Protein AF-A0A958QWP5-F1 (afdb_monomer_lite)

Foldseek 3Di:
DDQKDWAPDWDPDVVLLCVLQVVQLQKDKFAQPQWWAAPPRDIDGARTWMDTPPPPPRGFGIKGFHFAAPPDWDQDPNDTDDRHRITIIITGCVRPVVCVRCDPSSVSSSLSSVVSVVVVVLVVVQWDWDWDQDPVRRIDIDTDHVPPPPPPPDDDDDDDDDD

Radius of gyration: 22.27 Å; chains: 1; bounding box: 82×37×44 Å

Secondary structure (DSSP, 8-state):
---EEEEEEEE--HHHHHHHHHTSTTEEEEET--EEEEGGGEEEE-SEEEEETTS-TTSS--EEEEEP-TT-EEEETTEEEE-TT-EEEEEETT-HHHHHHH-GGGHHHHHHHHHHHHHHHHHHTTEEEEEEE-TTS-EEEEEEETT----------------

Sequence (163 aa):
MSHLSTETVFIEDLDALAKAVGENPLLEWRPNQRKFRWFAGKTNDCEGAICLRGVGENLDYEIGVVRHGKGATANINGKMVDISGKCQLQWDSYGRALRDAVGGDLSQLTQRYSYHALYNVARKQGYTVKESLNDKGEVQLAFAKAGAVAGGRSSSAWSGTSW

pLDDT: mean 82.48, std 15.89, range [36.47, 96.12]

Structure (mmCIF, N/CA/C/O backbone):
data_AF-A0A958QWP5-F1
#
_entry.id   AF-A0A958QWP5-F1
#
loop_
_atom_site.group_PDB
_atom_site.id
_atom_site.type_symbol
_atom_site.label_atom_id
_atom_site.label_alt_id
_atom_site.label_comp_id
_atom_site.label_asym_id
_atom_site.label_entity_id
_atom_site.label_seq_id
_atom_site.pdbx_PDB_ins_code
_atom_site.Cartn_x
_atom_site.Cartn_y
_atom_site.Cartn_z
_atom_site.occupancy
_atom_site.B_iso_or_equiv
_atom_site.auth_seq_id
_atom_site.auth_comp_id
_atom_site.auth_asym_id
_atom_site.auth_atom_id
_atom_site.pdbx_PDB_model_num
ATOM 1 N N . MET A 1 1 ? 11.140 15.865 -16.033 1.00 46.22 1 MET A N 1
ATOM 2 C CA . MET A 1 1 ? 9.989 15.805 -15.109 1.00 46.22 1 MET A CA 1
ATOM 3 C C . MET A 1 1 ? 10.005 14.435 -14.452 1.00 46.22 1 MET A C 1
ATOM 5 O O . MET A 1 1 ? 10.245 13.463 -15.154 1.00 46.22 1 MET A O 1
ATOM 9 N N . SER A 1 2 ? 9.888 14.361 -13.124 1.00 54.12 2 SER A N 1
ATOM 10 C CA . SER A 1 2 ? 9.732 13.075 -12.431 1.00 54.12 2 SER A CA 1
ATOM 11 C C . SER A 1 2 ? 8.286 12.614 -12.615 1.00 54.12 2 SER A C 1
ATOM 13 O O . SER A 1 2 ? 7.381 13.407 -12.376 1.00 54.12 2 SER A O 1
ATOM 15 N N . HIS A 1 3 ? 8.078 11.381 -13.073 1.00 72.19 3 HIS A N 1
ATOM 16 C CA . HIS A 1 3 ? 6.750 10.774 -13.251 1.00 72.19 3 HIS A CA 1
ATOM 17 C C . HIS A 1 3 ? 6.309 9.951 -12.033 1.00 72.19 3 HIS A C 1
ATOM 19 O O . HIS A 1 3 ? 5.215 9.388 -12.004 1.00 72.19 3 HIS A O 1
ATOM 25 N N . LEU A 1 4 ? 7.160 9.924 -11.005 1.00 85.06 4 LEU A N 1
ATOM 26 C CA . LEU A 1 4 ? 6.898 9.231 -9.762 1.00 85.06 4 LEU A CA 1
ATOM 27 C C . LEU A 1 4 ? 5.844 9.997 -8.957 1.00 85.06 4 LEU A C 1
ATOM 29 O O . LEU A 1 4 ? 6.091 11.101 -8.469 1.00 85.06 4 LEU A O 1
ATOM 33 N N . SER A 1 5 ? 4.670 9.393 -8.844 1.00 84.12 5 SER A N 1
ATOM 34 C CA . SER A 1 5 ? 3.527 9.890 -8.089 1.00 84.12 5 SER A CA 1
ATOM 35 C C . SER A 1 5 ? 3.562 9.315 -6.677 1.00 84.12 5 SER A C 1
ATOM 37 O O . SER A 1 5 ? 3.920 8.154 -6.478 1.00 84.12 5 SER A O 1
ATOM 39 N N . THR A 1 6 ? 3.208 10.136 -5.690 1.00 84.56 6 THR A N 1
ATOM 40 C CA . THR A 1 6 ? 3.094 9.717 -4.287 1.00 84.56 6 THR A CA 1
ATOM 41 C C . THR A 1 6 ? 1.644 9.828 -3.860 1.00 84.56 6 THR A C 1
ATOM 43 O O . THR A 1 6 ? 1.021 10.867 -4.067 1.00 84.56 6 THR A O 1
ATOM 46 N N . GLU A 1 7 ? 1.122 8.763 -3.268 1.00 82.62 7 GLU A N 1
ATOM 47 C CA . GLU A 1 7 ? -0.248 8.730 -2.778 1.00 82.62 7 GLU A CA 1
ATOM 48 C C . GLU A 1 7 ? -0.377 9.471 -1.444 1.00 82.62 7 GLU A C 1
ATOM 50 O O . GLU A 1 7 ? 0.513 9.411 -0.592 1.00 82.62 7 GLU A O 1
ATOM 55 N N . THR A 1 8 ? -1.499 10.164 -1.238 1.00 81.50 8 THR A N 1
ATOM 56 C CA . THR A 1 8 ? -1.699 10.958 -0.012 1.00 81.50 8 THR A CA 1
ATOM 57 C C . THR A 1 8 ? -2.040 10.064 1.185 1.00 81.50 8 THR A C 1
ATOM 59 O O . THR A 1 8 ? -1.773 10.425 2.332 1.00 81.50 8 THR A O 1
ATOM 62 N N . VAL A 1 9 ? -2.586 8.872 0.931 1.00 84.88 9 VAL A N 1
ATOM 63 C CA . VAL A 1 9 ? -2.908 7.881 1.963 1.00 84.88 9 VAL A CA 1
ATOM 64 C C . VAL A 1 9 ? -1.629 7.300 2.576 1.00 84.88 9 VAL A C 1
ATOM 66 O O . VAL A 1 9 ? -0.781 6.740 1.880 1.00 84.88 9 VAL A O 1
ATOM 69 N N . PHE A 1 10 ? -1.507 7.395 3.902 1.00 91.06 10 PHE A N 1
ATOM 70 C CA . PHE A 1 10 ? -0.429 6.743 4.646 1.00 91.06 10 PHE A CA 1
ATOM 71 C C . PHE A 1 10 ? -0.771 5.287 4.936 1.00 91.06 10 PHE A C 1
ATOM 73 O O . PHE A 1 10 ? -1.871 4.973 5.387 1.00 91.06 10 PHE A O 1
ATOM 80 N N . ILE A 1 11 ? 0.209 4.415 4.731 1.00 92.25 11 ILE A N 1
ATOM 81 C CA . ILE A 1 11 ? 0.127 2.998 5.058 1.00 92.25 11 ILE A CA 1
ATOM 82 C C . ILE A 1 11 ? 0.727 2.788 6.450 1.00 92.25 11 ILE A C 1
ATOM 84 O O . ILE A 1 11 ? 1.944 2.823 6.631 1.00 92.25 11 ILE A O 1
ATOM 88 N N . GLU A 1 12 ? -0.132 2.574 7.441 1.00 91.00 12 GLU A N 1
ATOM 89 C CA . GLU A 1 12 ? 0.270 2.313 8.834 1.00 91.00 12 GLU A CA 1
ATOM 90 C C . GLU A 1 12 ? 0.108 0.832 9.234 1.00 91.00 12 GLU A C 1
ATOM 92 O O . GLU A 1 12 ? 0.700 0.384 10.212 1.00 91.00 12 GLU A O 1
ATOM 97 N N . ASP A 1 13 ? -0.648 0.055 8.451 1.00 92.56 13 ASP A N 1
ATOM 98 C CA . ASP A 1 13 ? -0.951 -1.362 8.695 1.00 92.56 13 ASP A CA 1
ATOM 99 C C . ASP A 1 13 ? -0.578 -2.187 7.451 1.00 92.56 13 ASP A C 1
ATOM 101 O O . ASP A 1 13 ? -1.311 -2.221 6.461 1.00 92.56 13 ASP A O 1
ATOM 105 N N . LEU A 1 14 ? 0.595 -2.827 7.477 1.00 92.88 14 LEU A N 1
ATOM 106 C CA . LEU A 1 14 ? 1.074 -3.632 6.347 1.00 92.88 14 LEU A CA 1
ATOM 107 C C . LEU A 1 14 ? 0.266 -4.923 6.158 1.00 92.88 14 LEU A C 1
ATOM 109 O O . LEU A 1 14 ? 0.188 -5.418 5.035 1.00 92.88 14 LEU A O 1
ATOM 113 N N . ASP A 1 15 ? -0.378 -5.440 7.207 1.00 93.69 15 ASP A N 1
ATOM 114 C CA . ASP A 1 15 ? -1.230 -6.627 7.101 1.00 93.69 15 ASP A CA 1
ATOM 115 C C . ASP A 1 15 ? -2.531 -6.284 6.369 1.00 93.69 15 ASP A C 1
ATOM 117 O O . ASP A 1 15 ? -3.001 -7.047 5.524 1.00 93.69 15 ASP A O 1
ATOM 121 N N . ALA A 1 16 ? -3.103 -5.109 6.651 1.00 94.62 16 ALA A N 1
ATOM 122 C CA . ALA A 1 16 ? -4.238 -4.581 5.899 1.00 94.62 16 ALA A CA 1
ATOM 123 C C . ALA A 1 16 ? -3.881 -4.348 4.423 1.00 94.62 16 ALA A C 1
ATOM 125 O O . ALA A 1 16 ? -4.681 -4.673 3.545 1.00 94.62 16 ALA A O 1
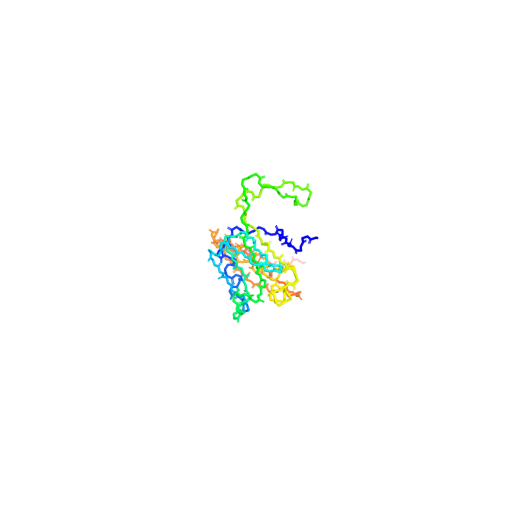ATOM 126 N N . LEU A 1 17 ? -2.674 -3.842 4.140 1.00 95.00 17 LEU A N 1
ATOM 127 C CA . LEU A 1 17 ? -2.192 -3.694 2.766 1.00 95.00 17 LEU A CA 1
ATOM 128 C C . LEU A 1 17 ? -2.054 -5.056 2.074 1.00 95.00 17 LEU A C 1
ATOM 130 O O . LEU A 1 17 ? -2.547 -5.224 0.963 1.00 95.00 17 LEU A O 1
ATOM 134 N N . ALA A 1 18 ? -1.442 -6.040 2.735 1.00 95.50 18 ALA A N 1
ATOM 135 C CA . ALA A 1 18 ? -1.277 -7.384 2.188 1.00 95.50 18 ALA A CA 1
ATOM 136 C C . ALA A 1 18 ? -2.629 -8.038 1.850 1.00 95.50 18 ALA A C 1
ATOM 138 O O . ALA A 1 18 ? -2.761 -8.657 0.794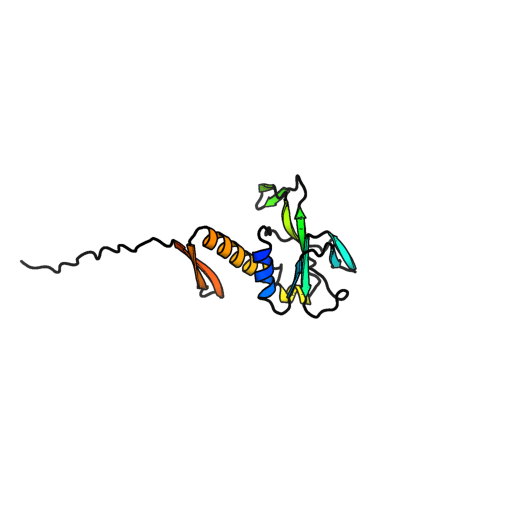 1.00 95.50 18 ALA A O 1
ATOM 139 N N . LYS A 1 19 ? -3.650 -7.856 2.701 1.00 95.44 19 LYS A N 1
ATOM 140 C CA . LYS A 1 19 ? -5.023 -8.311 2.423 1.00 95.44 19 LYS A CA 1
ATOM 141 C C . LYS A 1 19 ? -5.630 -7.604 1.214 1.00 95.44 19 LYS A C 1
ATOM 143 O O . LYS A 1 19 ? -6.142 -8.279 0.330 1.00 95.44 19 LYS A O 1
ATOM 148 N N . ALA A 1 20 ? -5.527 -6.276 1.149 1.00 95.00 20 ALA A N 1
ATOM 149 C CA . ALA A 1 20 ? -6.047 -5.493 0.028 1.00 95.00 20 ALA A CA 1
ATOM 150 C C . ALA A 1 20 ? -5.409 -5.900 -1.311 1.00 95.00 20 ALA A C 1
ATOM 152 O O . ALA A 1 20 ? -6.102 -6.031 -2.314 1.00 95.00 20 ALA A O 1
ATOM 153 N N . VAL A 1 21 ? -4.098 -6.156 -1.317 1.00 95.44 21 VAL A N 1
ATOM 154 C CA . VAL A 1 21 ? -3.384 -6.672 -2.493 1.00 95.44 21 VAL A CA 1
ATOM 155 C C . VAL A 1 21 ? -3.846 -8.090 -2.840 1.00 95.44 21 VAL A C 1
ATOM 157 O O . VAL A 1 21 ? -4.070 -8.386 -4.009 1.00 95.44 21 VAL A O 1
ATOM 160 N N . GLY A 1 22 ? -4.022 -8.956 -1.839 1.00 94.50 22 GLY A N 1
ATOM 161 C CA . GLY A 1 22 ? -4.440 -10.348 -2.025 1.00 94.50 22 GLY A CA 1
ATOM 162 C C . GLY A 1 22 ? -5.858 -10.532 -2.578 1.00 94.50 22 GLY A C 1
ATOM 163 O O . GLY A 1 22 ? -6.145 -11.582 -3.147 1.00 94.50 22 GLY A O 1
ATOM 164 N N . GLU A 1 23 ? -6.730 -9.530 -2.453 1.00 93.31 23 GLU A N 1
ATOM 165 C CA . GLU A 1 23 ? -8.065 -9.535 -3.070 1.00 93.31 23 GLU A CA 1
ATOM 166 C C . GLU A 1 23 ? -8.024 -9.342 -4.589 1.00 93.31 23 GLU A C 1
ATOM 168 O O . GLU A 1 23 ? -8.976 -9.711 -5.280 1.00 93.31 23 GLU A O 1
ATOM 173 N N . ASN A 1 24 ? -6.931 -8.791 -5.124 1.00 91.31 24 ASN A N 1
ATOM 174 C CA . ASN A 1 24 ? -6.749 -8.643 -6.556 1.00 91.31 24 ASN A CA 1
ATOM 175 C C . ASN A 1 24 ? -5.860 -9.776 -7.103 1.00 91.31 24 ASN A C 1
ATOM 177 O O . ASN A 1 24 ? -4.661 -9.810 -6.813 1.00 91.31 24 ASN A O 1
ATOM 181 N N . PRO A 1 25 ? -6.390 -10.682 -7.946 1.00 91.19 25 PRO A N 1
ATOM 182 C CA . PRO A 1 25 ? -5.620 -11.811 -8.468 1.00 91.19 25 PRO A CA 1
ATOM 183 C C . PRO A 1 25 ? -4.452 -11.387 -9.371 1.00 91.19 25 PRO A C 1
ATOM 185 O O . PRO A 1 25 ? -3.508 -12.159 -9.545 1.00 91.19 25 PRO A O 1
ATOM 188 N N . LEU A 1 26 ? -4.495 -10.173 -9.930 1.00 91.75 26 LEU A N 1
ATOM 189 C CA . LEU A 1 26 ? -3.434 -9.621 -10.770 1.00 91.75 26 LEU A CA 1
ATOM 190 C C . LEU A 1 26 ? -2.278 -9.048 -9.959 1.00 91.75 26 LEU A C 1
ATOM 192 O O . LEU A 1 26 ? -1.229 -8.788 -10.535 1.00 91.75 26 LEU A O 1
ATOM 196 N N . LEU A 1 27 ? -2.446 -8.834 -8.654 1.00 93.81 27 LEU A N 1
ATOM 197 C CA . LEU A 1 27 ? -1.417 -8.231 -7.822 1.00 93.81 27 LEU A CA 1
ATOM 198 C C . LEU A 1 27 ? -0.692 -9.275 -6.969 1.00 93.81 27 LEU A C 1
ATOM 200 O O . LEU A 1 27 ? -1.199 -10.348 -6.610 1.00 93.81 27 LEU A O 1
ATOM 204 N N . GLU A 1 28 ? 0.540 -8.931 -6.636 1.00 94.62 28 GLU A N 1
ATOM 205 C CA . GLU A 1 28 ? 1.401 -9.688 -5.750 1.00 94.62 28 GLU A CA 1
ATOM 206 C C . GLU A 1 28 ? 2.071 -8.725 -4.767 1.00 94.62 28 GLU A C 1
ATOM 208 O O . GLU A 1 28 ? 2.689 -7.731 -5.159 1.00 94.62 28 GLU A O 1
ATOM 213 N N . TRP A 1 29 ? 1.928 -9.028 -3.476 1.00 95.69 29 TRP A N 1
ATOM 214 C CA . TRP A 1 29 ? 2.628 -8.330 -2.408 1.00 95.69 29 TRP A CA 1
ATOM 215 C C . TRP A 1 29 ? 3.976 -9.002 -2.161 1.00 95.69 29 TRP A C 1
ATOM 217 O O . TRP A 1 29 ? 4.024 -10.187 -1.831 1.00 95.69 29 TRP A O 1
ATOM 227 N N . ARG A 1 30 ? 5.062 -8.234 -2.280 1.00 94.81 30 ARG A N 1
ATOM 228 C CA . ARG A 1 30 ? 6.434 -8.678 -2.021 1.00 94.81 30 ARG A CA 1
ATOM 229 C C . ARG A 1 30 ? 6.969 -7.981 -0.771 1.00 94.81 30 ARG A C 1
ATOM 231 O O . ARG A 1 30 ? 7.589 -6.914 -0.871 1.00 94.81 30 ARG A O 1
ATOM 238 N N . PRO A 1 31 ? 6.717 -8.545 0.426 1.00 94.19 31 PRO A N 1
ATOM 239 C CA . PRO A 1 31 ? 7.258 -7.983 1.653 1.00 94.19 31 PRO A CA 1
ATOM 240 C C . PRO A 1 31 ? 8.786 -8.081 1.640 1.00 94.19 31 PRO A C 1
ATOM 242 O O . PRO A 1 31 ? 9.352 -9.038 1.114 1.00 94.19 31 PRO A O 1
ATOM 245 N N . ASN A 1 32 ? 9.461 -7.115 2.266 1.00 92.19 32 ASN A N 1
ATOM 246 C CA . ASN A 1 32 ? 10.923 -7.058 2.396 1.00 92.19 32 ASN A CA 1
ATOM 247 C C . ASN A 1 32 ? 11.700 -6.825 1.090 1.00 92.19 32 ASN A C 1
ATOM 249 O O . ASN A 1 32 ? 12.934 -6.841 1.106 1.00 92.19 32 ASN A O 1
ATOM 253 N N . GLN A 1 33 ? 11.021 -6.567 -0.030 1.00 94.19 33 GLN A N 1
ATOM 254 C CA . GLN A 1 33 ? 11.682 -6.064 -1.226 1.00 94.19 33 GLN A CA 1
ATOM 255 C C . GLN A 1 33 ? 12.234 -4.662 -0.935 1.00 94.19 33 GLN A C 1
ATOM 257 O O . GLN A 1 33 ? 11.487 -3.743 -0.612 1.00 94.19 33 GLN A O 1
ATOM 262 N N . ARG A 1 34 ? 13.562 -4.512 -1.021 1.00 94.44 34 ARG A N 1
ATOM 263 C CA . ARG A 1 34 ? 14.273 -3.286 -0.612 1.00 94.44 34 ARG A CA 1
ATOM 264 C C . ARG A 1 34 ? 14.266 -2.176 -1.648 1.00 94.44 34 ARG A C 1
ATOM 266 O O . ARG A 1 34 ? 14.563 -1.038 -1.306 1.00 94.44 34 ARG A O 1
ATOM 273 N N . LYS A 1 35 ? 13.969 -2.510 -2.900 1.00 94.44 35 LYS A N 1
ATOM 274 C CA . LYS A 1 35 ? 13.909 -1.562 -4.007 1.00 94.44 35 LYS A CA 1
ATOM 275 C C . LYS A 1 35 ? 12.732 -1.880 -4.899 1.00 94.44 35 LYS A C 1
ATOM 277 O O . LYS A 1 35 ? 12.520 -3.049 -5.204 1.00 94.44 35 LYS A O 1
ATOM 282 N N . PHE A 1 36 ? 12.037 -0.855 -5.364 1.00 93.88 36 PHE A N 1
ATOM 283 C CA . PHE A 1 36 ? 10.997 -1.005 -6.372 1.00 93.88 36 PHE A CA 1
ATOM 284 C C . PHE A 1 36 ? 11.429 -0.341 -7.675 1.00 93.88 36 PHE A C 1
ATOM 286 O O . PHE A 1 36 ? 12.117 0.686 -7.662 1.00 93.88 36 PHE A O 1
ATOM 293 N N . ARG A 1 37 ? 11.049 -0.943 -8.797 1.00 91.69 37 ARG A N 1
ATOM 294 C CA . ARG A 1 37 ? 11.320 -0.452 -10.145 1.00 91.69 37 ARG A CA 1
ATOM 295 C C . ARG A 1 37 ? 10.225 0.492 -10.615 1.00 91.69 37 ARG A C 1
ATOM 297 O O . ARG A 1 37 ? 9.038 0.252 -10.428 1.00 91.69 37 ARG A O 1
ATOM 304 N N . TRP A 1 38 ? 10.642 1.537 -11.304 1.00 89.88 38 TRP A N 1
ATOM 305 C CA . TRP A 1 38 ? 9.776 2.479 -11.996 1.00 89.88 38 TRP A CA 1
ATOM 306 C C . TRP A 1 38 ? 10.443 2.913 -13.311 1.00 89.88 38 TRP A C 1
ATOM 308 O O . TRP A 1 38 ? 11.438 2.315 -13.733 1.00 89.88 38 TRP A O 1
ATOM 318 N N . PHE A 1 39 ? 9.869 3.908 -13.993 1.00 85.44 39 PHE A N 1
ATOM 319 C CA . PHE A 1 39 ? 10.213 4.348 -15.350 1.00 85.44 39 PHE A CA 1
ATOM 320 C C . PHE A 1 39 ? 11.663 4.117 -15.795 1.00 85.44 39 PHE A C 1
ATOM 322 O O . PHE A 1 39 ? 12.616 4.598 -15.177 1.00 85.44 39 PHE A O 1
ATOM 329 N N . ALA A 1 40 ? 11.805 3.437 -16.938 1.00 83.50 40 ALA A N 1
ATOM 330 C CA . ALA A 1 40 ? 13.082 3.153 -17.596 1.00 83.50 40 ALA A CA 1
ATOM 331 C C . ALA A 1 40 ? 14.103 2.408 -16.708 1.00 83.50 40 ALA A C 1
ATOM 333 O O . ALA A 1 40 ? 15.299 2.690 -16.757 1.00 83.50 40 ALA A O 1
ATOM 334 N N . GLY A 1 41 ? 13.631 1.468 -15.881 1.00 83.38 41 GLY A N 1
ATOM 335 C CA . GLY A 1 41 ? 14.488 0.628 -15.035 1.00 83.38 41 GLY A CA 1
ATOM 336 C C . GLY A 1 41 ? 15.080 1.356 -13.827 1.00 83.38 41 GLY A C 1
ATOM 337 O O . GLY A 1 41 ? 15.975 0.827 -13.169 1.00 83.38 41 GLY A O 1
ATOM 338 N N . LYS A 1 42 ? 14.597 2.565 -13.520 1.00 88.75 42 LYS A N 1
ATOM 339 C CA . LYS A 1 42 ? 14.989 3.285 -12.308 1.00 88.75 42 LYS A CA 1
ATOM 340 C C . LYS A 1 42 ? 14.475 2.553 -11.078 1.00 88.75 42 LYS A C 1
ATOM 342 O O . LYS A 1 42 ? 13.428 1.915 -11.119 1.00 88.75 42 LYS A O 1
ATOM 347 N N . THR A 1 43 ? 15.201 2.677 -9.973 1.00 93.19 43 THR A N 1
ATOM 348 C CA . THR A 1 43 ? 14.828 2.055 -8.700 1.00 93.19 43 THR A CA 1
ATOM 349 C C . THR A 1 43 ? 14.910 3.042 -7.556 1.00 93.19 43 THR A C 1
ATOM 351 O O . THR A 1 43 ? 15.886 3.789 -7.483 1.00 93.19 43 THR A O 1
ATOM 354 N N . ASN A 1 44 ? 13.958 2.964 -6.633 1.00 94.06 44 ASN A N 1
ATOM 355 C CA . ASN A 1 44 ? 13.987 3.683 -5.361 1.00 94.06 44 ASN A CA 1
ATOM 356 C C . ASN A 1 44 ? 13.907 2.685 -4.202 1.00 94.06 44 ASN A C 1
ATOM 358 O O . ASN A 1 44 ? 13.394 1.578 -4.376 1.00 94.06 44 ASN A O 1
ATOM 362 N N . ASP A 1 45 ? 14.404 3.075 -3.030 1.00 95.62 45 ASP A N 1
ATOM 363 C CA . ASP A 1 45 ? 14.341 2.235 -1.834 1.00 95.62 45 ASP A CA 1
ATOM 364 C C . ASP A 1 45 ? 12.903 2.129 -1.301 1.00 95.62 45 ASP A C 1
ATOM 366 O O . ASP A 1 45 ? 12.131 3.089 -1.340 1.00 95.62 45 ASP A O 1
ATOM 370 N N . CYS A 1 46 ? 12.543 0.953 -0.790 1.00 95.31 46 CYS A N 1
ATOM 371 C CA . CYS A 1 46 ? 11.241 0.674 -0.190 1.00 95.31 46 CYS A CA 1
ATOM 372 C C . CYS A 1 46 ? 11.329 -0.389 0.918 1.00 95.31 46 CYS A C 1
ATOM 374 O O . CYS A 1 46 ? 12.331 -1.085 1.080 1.00 95.31 46 CYS A O 1
ATOM 376 N N . GLU A 1 47 ? 10.253 -0.514 1.689 1.00 94.00 47 GLU A N 1
ATOM 377 C CA . GLU A 1 47 ? 10.060 -1.566 2.701 1.00 94.00 47 GLU A CA 1
ATOM 378 C C . GLU A 1 47 ? 9.410 -2.828 2.114 1.00 94.00 47 GLU A C 1
ATOM 380 O O . GLU A 1 47 ? 9.512 -3.927 2.662 1.00 94.00 47 GLU A O 1
ATOM 385 N N . GLY A 1 48 ? 8.731 -2.666 0.986 1.00 95.19 48 GLY A N 1
ATOM 386 C CA . GLY A 1 48 ? 8.129 -3.730 0.204 1.00 95.19 48 GLY A CA 1
ATOM 387 C C . GLY A 1 48 ? 7.588 -3.167 -1.101 1.00 95.19 48 GLY A C 1
ATOM 388 O O . GLY A 1 48 ? 7.503 -1.946 -1.272 1.00 95.19 48 GLY A O 1
ATOM 389 N N . ALA A 1 49 ? 7.230 -4.060 -2.014 1.00 95.50 49 ALA A N 1
ATOM 390 C CA . ALA A 1 49 ? 6.736 -3.687 -3.329 1.00 95.50 49 ALA A CA 1
ATOM 391 C C . ALA A 1 49 ? 5.440 -4.425 -3.668 1.00 95.50 49 ALA A C 1
ATOM 393 O O . ALA A 1 49 ? 5.222 -5.564 -3.251 1.00 95.50 49 ALA A O 1
ATOM 394 N N . ILE A 1 50 ? 4.587 -3.768 -4.445 1.00 94.81 50 ILE A N 1
ATOM 395 C CA . ILE A 1 50 ? 3.419 -4.373 -5.082 1.00 94.81 50 ILE A CA 1
ATOM 396 C C . ILE A 1 50 ? 3.710 -4.428 -6.575 1.00 94.81 50 ILE A C 1
ATOM 398 O O . ILE A 1 50 ? 4.138 -3.436 -7.169 1.00 94.81 50 ILE A O 1
ATOM 402 N N . CYS A 1 51 ? 3.484 -5.584 -7.177 1.00 92.75 51 CYS A N 1
ATOM 403 C CA . CYS A 1 51 ? 3.753 -5.820 -8.589 1.00 92.75 51 CYS A CA 1
ATOM 404 C C . CYS A 1 51 ? 2.627 -6.633 -9.225 1.00 92.75 51 CYS A C 1
ATOM 406 O O . CYS A 1 51 ? 1.744 -7.146 -8.530 1.00 92.75 51 CYS A O 1
ATOM 408 N N . LEU A 1 52 ? 2.659 -6.740 -10.551 1.00 91.00 52 LEU A N 1
ATOM 409 C CA . LEU A 1 52 ? 1.760 -7.623 -11.276 1.00 91.00 52 LEU A CA 1
ATOM 410 C C . LEU A 1 52 ? 2.223 -9.076 -11.161 1.00 91.00 52 LEU A C 1
ATOM 412 O O . LEU A 1 52 ? 3.369 -9.418 -11.458 1.00 91.00 52 LEU A O 1
ATOM 416 N N . ARG A 1 53 ? 1.296 -9.942 -10.766 1.00 89.12 53 ARG A N 1
ATOM 417 C CA . ARG A 1 53 ? 1.503 -11.381 -10.655 1.00 89.12 53 ARG A CA 1
ATOM 418 C C . ARG A 1 53 ? 1.736 -11.991 -12.033 1.00 89.12 53 ARG A C 1
ATOM 420 O O . ARG A 1 53 ? 1.017 -11.701 -12.984 1.00 89.12 53 ARG A O 1
ATOM 427 N N . GLY A 1 54 ? 2.706 -12.898 -12.121 1.00 81.50 54 GLY A N 1
ATOM 428 C CA . GLY A 1 54 ? 2.980 -13.652 -13.349 1.00 81.50 54 GLY A CA 1
ATOM 429 C C . GLY A 1 54 ? 3.658 -12.836 -14.452 1.00 81.50 54 GLY A C 1
ATOM 430 O O . GLY A 1 54 ? 3.936 -13.378 -15.520 1.00 81.50 54 GLY A O 1
ATOM 431 N N . VAL A 1 55 ? 3.972 -11.565 -14.193 1.00 77.19 55 VAL A N 1
ATOM 432 C CA . VAL A 1 55 ? 4.850 -10.769 -15.047 1.00 77.19 55 VAL A CA 1
ATOM 433 C C . VAL A 1 55 ? 6.281 -10.970 -14.555 1.00 77.19 55 VAL A C 1
ATOM 435 O O . VAL A 1 55 ? 6.552 -10.917 -13.355 1.00 77.19 55 VAL A O 1
ATOM 438 N N . GLY A 1 56 ? 7.199 -11.268 -15.478 1.00 65.12 56 GLY A N 1
ATOM 439 C CA . GLY A 1 56 ? 8.599 -11.503 -15.132 1.00 65.12 56 GLY A CA 1
ATOM 440 C C . GLY A 1 56 ? 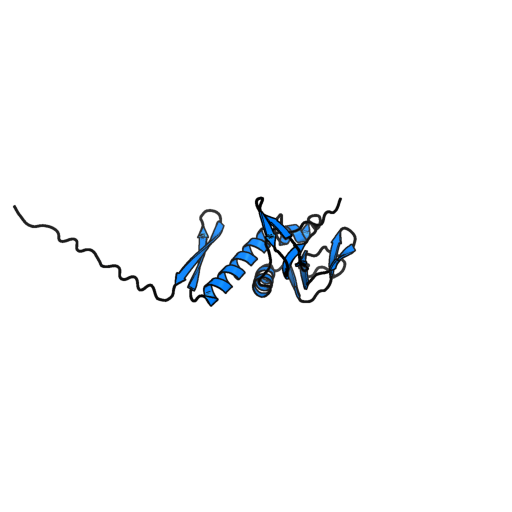9.188 -10.326 -14.351 1.00 65.12 56 GLY A C 1
ATOM 441 O O . GLY A 1 56 ? 8.878 -9.169 -14.634 1.00 65.12 56 GLY A O 1
ATOM 442 N N . GLU A 1 57 ? 10.080 -10.617 -13.404 1.00 64.75 57 GLU A N 1
ATOM 443 C CA . GLU A 1 57 ? 10.653 -9.646 -12.457 1.00 64.75 57 GLU A CA 1
ATOM 444 C C . GLU A 1 57 ? 11.418 -8.476 -13.099 1.00 64.75 57 GLU A C 1
ATOM 446 O O . GLU A 1 57 ? 11.896 -7.616 -12.385 1.00 64.75 57 GLU A O 1
ATOM 451 N N . ASN A 1 58 ? 11.554 -8.403 -14.422 1.00 62.66 58 ASN A N 1
ATOM 452 C CA . ASN A 1 58 ? 12.247 -7.311 -15.114 1.00 62.66 58 ASN A CA 1
ATOM 453 C C . ASN A 1 58 ? 11.367 -6.578 -16.132 1.00 62.66 58 ASN A C 1
ATOM 455 O O . ASN A 1 58 ? 11.869 -5.729 -16.865 1.00 62.66 58 ASN A O 1
ATOM 459 N N . LEU A 1 59 ? 10.082 -6.925 -16.220 1.00 65.75 59 LEU A N 1
ATOM 460 C CA . LEU A 1 59 ? 9.242 -6.521 -17.347 1.00 65.75 59 LEU A CA 1
ATOM 461 C C . LEU A 1 59 ? 8.219 -5.437 -17.011 1.00 65.75 59 LEU A C 1
ATOM 463 O O . LEU A 1 59 ? 7.639 -4.883 -17.940 1.00 65.75 59 LEU A O 1
ATOM 467 N N . ASP A 1 60 ? 8.021 -5.100 -15.734 1.00 77.50 60 ASP A N 1
ATOM 468 C CA . ASP A 1 60 ? 7.009 -4.112 -15.357 1.00 77.50 60 ASP A CA 1
ATOM 469 C C . ASP A 1 60 ? 7.413 -3.190 -14.207 1.00 77.50 60 ASP A C 1
ATOM 471 O O . ASP A 1 60 ? 8.389 -3.420 -13.477 1.00 77.50 60 ASP A O 1
ATOM 475 N N . TYR A 1 61 ? 6.629 -2.123 -14.094 1.00 89.75 61 TYR A N 1
ATOM 476 C CA . TYR A 1 61 ? 6.686 -1.145 -13.025 1.00 89.75 61 TYR A CA 1
ATOM 477 C C . TYR A 1 61 ? 6.129 -1.744 -11.737 1.00 89.75 61 TYR A C 1
ATOM 479 O O . TYR A 1 61 ? 5.297 -2.652 -11.736 1.00 89.75 61 TYR A O 1
ATOM 487 N N . GLU A 1 62 ? 6.597 -1.209 -10.622 1.00 93.62 62 GLU A N 1
ATOM 488 C CA . GLU A 1 62 ? 6.202 -1.622 -9.287 1.00 93.62 62 GLU A CA 1
ATOM 489 C C . GLU A 1 62 ? 5.702 -0.409 -8.499 1.00 93.62 62 GLU A C 1
ATOM 491 O O . GLU A 1 62 ? 6.031 0.744 -8.793 1.00 93.62 62 GLU A O 1
ATOM 496 N N . ILE A 1 63 ? 4.912 -0.681 -7.465 1.00 94.44 63 ILE A N 1
ATOM 497 C CA . ILE A 1 63 ? 4.520 0.305 -6.460 1.00 94.44 63 ILE A CA 1
ATOM 498 C C . ILE A 1 63 ? 5.384 0.056 -5.231 1.00 94.44 63 ILE A C 1
ATOM 500 O O . ILE A 1 63 ? 5.319 -1.016 -4.629 1.00 94.44 63 ILE A O 1
ATOM 504 N N . GLY A 1 64 ? 6.180 1.043 -4.845 1.00 95.50 64 GLY A N 1
ATOM 505 C CA . GLY A 1 64 ? 6.985 1.000 -3.635 1.00 95.50 64 GLY A CA 1
ATOM 506 C C . GLY A 1 64 ? 6.197 1.428 -2.408 1.00 95.50 64 GLY A C 1
ATOM 507 O O . GLY A 1 64 ? 5.544 2.470 -2.414 1.00 95.50 64 GLY A O 1
ATOM 508 N N . VAL A 1 65 ? 6.318 0.668 -1.322 1.00 96.12 65 VAL A N 1
ATOM 509 C CA . VAL A 1 65 ? 5.911 1.102 0.020 1.00 96.12 65 VAL A CA 1
ATOM 510 C C . VAL A 1 65 ? 7.109 1.788 0.667 1.00 96.12 65 VAL A C 1
ATOM 512 O O . VAL A 1 65 ? 8.033 1.127 1.141 1.00 96.12 65 VAL A O 1
ATOM 515 N N . VAL A 1 66 ? 7.128 3.117 0.651 1.00 95.31 66 VAL A N 1
ATOM 516 C CA . VAL A 1 66 ? 8.291 3.919 1.054 1.00 95.31 66 VAL A CA 1
ATOM 517 C C . VAL A 1 66 ? 8.063 4.515 2.434 1.00 95.31 66 VAL A C 1
ATOM 519 O O . VAL A 1 66 ? 7.075 5.217 2.649 1.00 95.31 66 VAL A O 1
ATOM 522 N N . ARG A 1 67 ? 8.979 4.246 3.370 1.00 94.25 67 ARG A N 1
ATOM 523 C CA . ARG A 1 67 ? 8.952 4.828 4.715 1.00 94.25 67 ARG A CA 1
ATOM 524 C C . ARG A 1 67 ? 9.620 6.194 4.731 1.00 94.25 67 ARG A C 1
ATOM 526 O O . ARG A 1 67 ? 10.735 6.364 4.246 1.00 94.25 67 ARG A O 1
ATOM 533 N N . HIS A 1 68 ? 8.963 7.144 5.377 1.00 92.06 68 HIS A N 1
ATOM 534 C CA . HIS A 1 68 ? 9.495 8.481 5.587 1.00 92.06 68 HIS A CA 1
ATOM 535 C C . HIS A 1 68 ? 10.474 8.535 6.757 1.00 92.06 68 HIS A C 1
ATOM 537 O O . HIS A 1 68 ? 10.220 7.996 7.838 1.00 92.06 68 HIS A O 1
ATOM 543 N N . GLY A 1 69 ? 11.604 9.208 6.538 1.00 91.25 69 GLY A N 1
ATOM 544 C CA . GLY A 1 69 ? 12.632 9.430 7.553 1.00 91.25 69 GLY A CA 1
ATOM 545 C C . GLY A 1 69 ? 12.200 10.406 8.652 1.00 91.25 69 GLY A C 1
ATOM 546 O O . GLY A 1 69 ? 11.116 10.985 8.616 1.00 91.25 69 GLY A O 1
ATOM 547 N N . LYS A 1 70 ? 13.070 10.605 9.647 1.00 92.69 70 LYS A N 1
ATOM 548 C CA . LYS A 1 70 ? 12.836 11.583 10.721 1.00 92.69 70 LYS A CA 1
ATOM 549 C C . LYS A 1 70 ? 12.763 13.008 10.162 1.00 92.69 70 LYS A C 1
ATOM 551 O O . LYS A 1 70 ? 13.604 13.388 9.352 1.00 92.69 70 LYS A O 1
ATOM 556 N N . GLY A 1 71 ? 11.806 13.794 10.651 1.00 89.56 71 GLY A N 1
ATOM 557 C CA . GLY A 1 71 ? 11.598 15.187 10.247 1.00 89.56 71 GLY A CA 1
ATOM 558 C C . GLY A 1 71 ? 10.838 15.346 8.928 1.00 89.56 71 GLY A C 1
ATOM 559 O O . GLY A 1 71 ? 10.727 16.462 8.422 1.00 89.56 71 GLY A O 1
ATOM 560 N N . ALA A 1 72 ? 10.320 14.254 8.359 1.00 89.94 72 ALA A N 1
ATOM 561 C CA . ALA A 1 72 ? 9.516 14.314 7.151 1.00 89.94 72 ALA A CA 1
ATOM 562 C C . ALA A 1 72 ? 8.155 14.952 7.451 1.00 89.94 72 ALA A C 1
ATOM 564 O O . ALA A 1 72 ? 7.460 14.560 8.388 1.00 89.94 72 ALA A O 1
ATOM 565 N N . THR A 1 73 ? 7.758 15.923 6.632 1.00 90.56 73 THR A N 1
ATOM 566 C CA . THR A 1 73 ? 6.464 16.598 6.753 1.00 90.56 73 THR A CA 1
ATOM 567 C C . THR A 1 73 ? 5.762 16.644 5.401 1.00 90.56 73 THR A C 1
ATOM 569 O O . THR A 1 73 ? 6.412 16.749 4.362 1.00 90.56 73 THR A O 1
ATOM 572 N N . ALA A 1 74 ? 4.432 16.562 5.408 1.00 86.56 74 ALA A N 1
ATOM 573 C CA . ALA A 1 74 ? 3.600 16.739 4.220 1.00 86.56 74 ALA A CA 1
ATOM 574 C C . ALA A 1 74 ? 2.565 17.839 4.442 1.00 86.56 74 ALA A C 1
ATOM 576 O O . ALA A 1 74 ? 2.034 17.990 5.543 1.00 86.56 74 ALA A O 1
ATOM 577 N N . ASN A 1 75 ? 2.255 18.585 3.382 1.00 87.31 75 ASN A N 1
ATOM 578 C CA . ASN A 1 75 ? 1.125 19.503 3.373 1.00 87.31 75 ASN A CA 1
ATOM 579 C C . ASN A 1 75 ? -0.141 18.730 2.993 1.00 87.31 75 ASN A C 1
ATOM 581 O O . ASN A 1 75 ? -0.257 18.240 1.873 1.00 87.31 75 ASN A O 1
ATOM 585 N N . ILE A 1 76 ? -1.079 18.622 3.929 1.00 83.50 76 ILE A N 1
ATOM 586 C CA . ILE A 1 76 ? -2.371 17.969 3.730 1.00 83.50 76 ILE A CA 1
ATOM 587 C C . ILE A 1 76 ? -3.440 19.017 4.009 1.00 83.50 76 ILE A C 1
ATOM 589 O O . ILE A 1 76 ? -3.574 19.487 5.140 1.00 83.50 76 ILE A O 1
ATOM 593 N N . ASN A 1 77 ? -4.188 19.403 2.974 1.00 84.88 77 ASN A N 1
ATOM 594 C CA . ASN A 1 77 ? -5.251 20.412 3.055 1.00 84.88 77 ASN A CA 1
ATOM 595 C C . ASN A 1 77 ? -4.790 21.743 3.687 1.00 84.88 77 ASN A C 1
ATOM 597 O O . ASN A 1 77 ? -5.486 22.320 4.519 1.00 84.88 77 ASN A O 1
ATOM 601 N N . GLY A 1 78 ? -3.593 22.218 3.328 1.00 87.62 78 GLY A N 1
ATOM 602 C CA . GLY A 1 78 ? -3.032 23.476 3.830 1.00 87.62 78 GLY A CA 1
ATOM 603 C C . GLY A 1 78 ? -2.353 23.370 5.198 1.00 87.62 78 GLY A C 1
ATOM 604 O O . GLY A 1 78 ? -1.824 24.366 5.690 1.00 87.62 78 GLY A O 1
ATOM 605 N N . LYS A 1 79 ? -2.329 22.183 5.815 1.00 89.56 79 LYS A N 1
ATOM 606 C CA . LYS A 1 79 ? -1.693 21.942 7.112 1.00 89.56 79 LYS A CA 1
ATOM 607 C C . LYS A 1 79 ? -0.440 21.091 6.949 1.00 89.56 79 LYS A C 1
ATOM 609 O O . LYS A 1 79 ? -0.490 20.021 6.350 1.00 89.56 79 LYS A O 1
ATOM 614 N N . MET A 1 80 ? 0.668 21.533 7.540 1.00 91.31 80 MET A N 1
ATOM 615 C CA . MET A 1 80 ? 1.870 20.707 7.663 1.00 91.31 80 MET A CA 1
ATOM 616 C C . MET A 1 80 ? 1.648 19.631 8.729 1.00 91.31 80 MET A C 1
ATOM 618 O O . MET A 1 80 ? 1.318 19.939 9.876 1.00 91.31 80 MET A O 1
ATOM 622 N N . VAL A 1 81 ? 1.810 18.371 8.341 1.00 90.44 81 VAL A N 1
ATOM 623 C CA . VAL A 1 81 ? 1.649 17.194 9.197 1.00 90.44 81 VAL A CA 1
ATOM 624 C C . VAL A 1 81 ? 2.975 16.446 9.248 1.00 90.44 81 VAL A C 1
ATOM 626 O O . VAL A 1 81 ? 3.612 16.257 8.214 1.00 90.44 81 VAL A O 1
ATOM 629 N N . ASP A 1 82 ? 3.389 16.028 10.445 1.00 91.69 82 ASP A N 1
ATOM 630 C CA . ASP A 1 82 ? 4.536 15.136 10.621 1.00 91.69 82 ASP A CA 1
ATOM 631 C C . ASP A 1 82 ? 4.182 13.732 10.120 1.00 91.69 82 ASP A C 1
ATOM 633 O O . ASP A 1 82 ? 3.197 13.118 10.545 1.00 91.69 82 ASP A O 1
ATOM 637 N N . ILE A 1 83 ? 4.985 13.249 9.180 1.00 91.44 83 ILE A N 1
ATOM 638 C CA . ILE A 1 83 ? 4.836 11.938 8.550 1.00 91.44 83 ILE A CA 1
ATOM 639 C C . ILE A 1 83 ? 6.038 11.041 8.840 1.00 91.44 83 ILE A C 1
ATOM 641 O O . ILE A 1 83 ? 6.177 9.982 8.232 1.00 91.44 83 ILE A O 1
ATOM 645 N N . SER A 1 84 ? 6.903 11.442 9.774 1.00 92.62 84 SER A N 1
ATOM 646 C CA . SER A 1 84 ? 8.068 10.671 10.192 1.00 92.62 84 SER A CA 1
ATOM 647 C C . SER A 1 84 ? 7.672 9.249 10.583 1.00 92.62 84 SER A C 1
ATOM 649 O O . SER A 1 84 ? 6.793 9.028 11.414 1.00 92.62 84 SER A O 1
ATOM 651 N N . GLY A 1 85 ? 8.327 8.261 9.976 1.00 89.88 85 GLY A N 1
ATOM 652 C CA . GLY A 1 85 ? 8.068 6.846 10.224 1.00 89.88 85 GLY A CA 1
ATOM 653 C C . GLY A 1 85 ? 6.817 6.282 9.545 1.00 89.88 85 GLY A C 1
ATOM 654 O O . GLY A 1 85 ? 6.652 5.062 9.569 1.00 89.88 85 GLY A O 1
ATOM 655 N N . LYS A 1 86 ? 5.974 7.103 8.905 1.00 90.25 86 LYS A N 1
ATOM 656 C CA . LYS A 1 86 ? 4.824 6.628 8.120 1.00 90.25 86 LYS A CA 1
ATOM 657 C C . LYS A 1 86 ? 5.280 6.093 6.767 1.00 90.25 86 LYS A C 1
ATOM 659 O O . LYS A 1 86 ? 6.278 6.565 6.221 1.00 90.25 86 LYS A O 1
ATOM 664 N N . CYS A 1 87 ? 4.544 5.135 6.211 1.00 92.94 87 CYS A N 1
ATOM 665 C CA . CYS A 1 87 ? 4.773 4.676 4.844 1.00 92.94 87 CYS A CA 1
ATOM 666 C C . CYS A 1 87 ? 3.796 5.348 3.871 1.00 92.94 87 CYS A C 1
ATOM 668 O O . CYS A 1 87 ? 2.668 5.662 4.243 1.00 92.94 87 CYS A O 1
ATOM 670 N N . GLN A 1 88 ? 4.211 5.545 2.623 1.00 93.06 88 GLN A N 1
ATOM 671 C CA . GLN A 1 88 ? 3.350 5.959 1.511 1.00 93.06 88 GLN A CA 1
ATOM 672 C C . GLN A 1 88 ? 3.595 5.074 0.293 1.00 93.06 88 GLN A C 1
ATOM 674 O O . GLN A 1 88 ? 4.658 4.463 0.163 1.00 93.06 88 GLN A O 1
ATOM 679 N N . LEU A 1 89 ? 2.610 5.024 -0.601 1.00 93.50 89 LEU A N 1
ATOM 680 C CA . LEU A 1 89 ? 2.759 4.366 -1.893 1.00 93.50 89 LEU A CA 1
ATOM 681 C C . LEU A 1 89 ? 3.406 5.336 -2.883 1.00 93.50 89 LEU A C 1
ATOM 683 O O . LEU A 1 89 ? 2.937 6.461 -3.059 1.00 93.50 89 LEU A O 1
ATOM 687 N N . GLN A 1 90 ? 4.481 4.891 -3.525 1.00 93.25 90 GLN A N 1
ATOM 688 C CA . GLN A 1 90 ? 5.121 5.586 -4.637 1.00 93.25 90 GLN A CA 1
ATOM 689 C C . GLN A 1 90 ? 5.048 4.718 -5.880 1.00 93.25 90 GLN A C 1
ATOM 691 O O . GLN A 1 90 ? 5.354 3.530 -5.829 1.00 93.25 90 GLN A O 1
ATOM 696 N N . TRP A 1 91 ? 4.647 5.303 -7.000 1.00 91.38 91 TRP A N 1
ATOM 697 C CA . TRP A 1 91 ? 4.447 4.552 -8.232 1.00 91.38 91 TRP A CA 1
ATOM 698 C C . TRP A 1 91 ? 4.526 5.448 -9.457 1.00 91.38 91 TRP A C 1
ATOM 700 O O . TRP A 1 91 ? 4.499 6.673 -9.358 1.00 91.38 91 TRP A O 1
ATOM 710 N N . ASP A 1 92 ? 4.627 4.827 -10.623 1.00 88.62 92 ASP A N 1
ATOM 711 C CA . ASP A 1 92 ? 4.644 5.525 -11.898 1.00 88.62 92 ASP A CA 1
ATOM 712 C C . ASP A 1 92 ? 3.398 5.157 -12.713 1.00 88.62 92 ASP A C 1
ATOM 714 O O . ASP A 1 92 ? 3.180 3.995 -13.067 1.00 88.62 92 ASP A O 1
ATOM 718 N N . SER A 1 93 ? 2.575 6.163 -13.017 1.00 82.94 93 SER A N 1
ATOM 719 C CA . SER A 1 93 ? 1.284 5.989 -13.689 1.00 82.94 93 SER A CA 1
ATOM 720 C C . SER A 1 93 ? 1.394 5.633 -15.178 1.00 82.94 93 SER A C 1
ATOM 722 O O . SER A 1 93 ? 0.377 5.316 -15.804 1.00 82.94 93 SER A O 1
ATOM 724 N N . TYR A 1 94 ? 2.603 5.634 -15.757 1.00 84.56 94 TYR A N 1
ATOM 725 C CA . TYR A 1 94 ? 2.837 5.159 -17.125 1.00 84.56 94 TYR A CA 1
ATOM 726 C C . TYR A 1 94 ? 2.809 3.627 -17.236 1.00 84.56 94 TYR A C 1
ATOM 728 O O . TYR A 1 94 ? 2.676 3.110 -18.349 1.00 84.56 94 TYR A O 1
ATOM 736 N N . GLY A 1 95 ? 2.880 2.897 -16.118 1.00 81.06 95 GLY A N 1
ATOM 737 C CA . GLY A 1 95 ? 2.684 1.447 -16.083 1.00 81.06 95 GLY A CA 1
ATOM 738 C C . GLY A 1 95 ? 1.214 1.097 -16.304 1.00 81.06 95 GLY A C 1
ATOM 739 O O . GLY A 1 95 ? 0.466 0.957 -15.342 1.00 81.06 95 GLY A O 1
ATOM 740 N N . ARG A 1 96 ? 0.776 0.991 -17.567 1.00 82.75 96 ARG A N 1
ATOM 741 C CA . ARG A 1 96 ? -0.653 0.831 -17.917 1.00 82.75 96 ARG A CA 1
ATOM 742 C C . ARG A 1 96 ? -1.296 -0.390 -17.266 1.00 82.75 96 ARG A C 1
ATOM 744 O O . ARG A 1 96 ? -2.330 -0.248 -16.630 1.00 82.75 96 ARG A O 1
ATOM 751 N N . ALA A 1 97 ? -0.661 -1.557 -17.372 1.00 86.06 97 ALA A N 1
ATOM 752 C CA . ALA A 1 97 ? -1.197 -2.788 -16.795 1.00 86.06 97 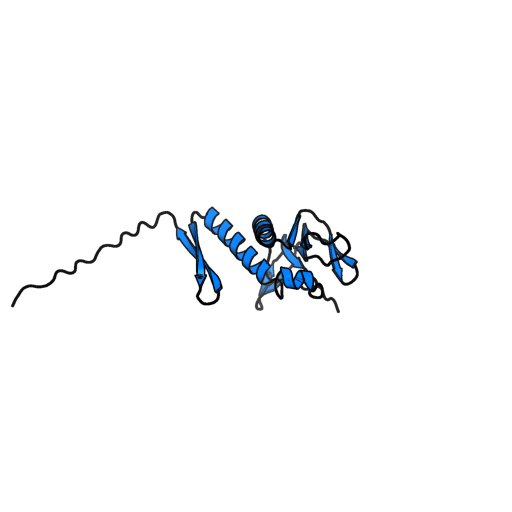ALA A CA 1
ATOM 753 C C . ALA A 1 97 ? -1.321 -2.689 -15.264 1.00 86.06 97 ALA A C 1
ATOM 755 O O . ALA A 1 97 ? -2.323 -3.108 -14.687 1.00 86.06 97 ALA A O 1
ATOM 756 N N . LEU A 1 98 ? -0.328 -2.077 -14.611 1.00 86.62 98 LEU A N 1
ATOM 757 C CA . LEU A 1 98 ? -0.336 -1.870 -13.167 1.00 86.62 98 LEU A CA 1
ATOM 758 C C . LEU A 1 98 ? -1.441 -0.893 -12.759 1.00 86.62 98 LEU A C 1
ATOM 760 O O . LEU A 1 98 ? -2.190 -1.185 -11.834 1.00 86.62 98 LEU A O 1
ATOM 764 N N . ARG A 1 99 ? -1.583 0.221 -13.488 1.00 87.19 99 ARG A N 1
ATOM 765 C CA . ARG A 1 99 ? -2.654 1.209 -13.311 1.00 87.19 99 ARG A CA 1
ATOM 766 C C . ARG A 1 99 ? -4.041 0.584 -13.444 1.00 87.19 99 ARG A C 1
ATOM 768 O O . ARG A 1 99 ? -4.908 0.876 -12.627 1.00 87.19 99 ARG A O 1
ATOM 775 N N . ASP A 1 100 ? -4.251 -0.261 -14.446 1.00 86.06 100 ASP A N 1
ATOM 776 C CA . ASP A 1 100 ? -5.544 -0.913 -14.661 1.00 86.06 100 ASP A CA 1
ATOM 777 C C . ASP A 1 100 ? -5.878 -1.876 -13.511 1.00 86.06 100 ASP A C 1
ATOM 779 O O . ASP A 1 100 ? -7.027 -1.943 -13.077 1.00 86.06 100 ASP A O 1
ATOM 783 N N . ALA A 1 101 ? -4.873 -2.563 -12.957 1.00 86.69 101 ALA A N 1
ATOM 784 C CA . ALA A 1 101 ? -5.059 -3.465 -11.825 1.00 86.69 101 ALA A CA 1
ATOM 785 C C . ALA A 1 101 ? -5.354 -2.731 -10.504 1.00 86.69 101 ALA A C 1
ATOM 787 O O . ALA A 1 101 ? -6.156 -3.203 -9.706 1.00 86.69 101 ALA A O 1
ATOM 788 N N . VAL A 1 102 ? -4.719 -1.588 -10.240 1.00 84.31 102 VAL A N 1
ATOM 789 C CA . VAL A 1 102 ? -4.871 -0.852 -8.964 1.00 84.31 102 VAL A CA 1
ATOM 790 C C . VAL A 1 102 ? -5.935 0.248 -8.998 1.00 84.31 102 VAL A C 1
ATOM 792 O O . VAL A 1 102 ? -6.206 0.882 -7.973 1.00 84.31 102 VAL A O 1
ATOM 795 N N . GLY A 1 103 ? -6.547 0.467 -10.161 1.00 83.06 103 GLY A N 1
ATOM 796 C CA . GLY A 1 103 ? -7.411 1.606 -10.443 1.00 83.06 103 GLY A CA 1
ATOM 797 C C . GLY A 1 103 ? -6.622 2.878 -10.768 1.00 83.06 103 GLY A C 1
ATOM 798 O O . GLY A 1 103 ? -5.447 3.030 -10.426 1.00 83.06 103 GLY A O 1
ATOM 799 N N . GLY A 1 104 ? -7.290 3.834 -11.423 1.00 80.69 104 GLY A N 1
ATOM 800 C CA . GLY A 1 104 ? -6.720 5.166 -11.642 1.00 80.69 104 GLY A CA 1
ATOM 801 C C . GLY A 1 104 ? -6.298 5.786 -10.310 1.00 80.69 104 GLY A C 1
ATOM 802 O O . GLY A 1 104 ? -7.077 5.752 -9.357 1.00 80.69 104 GLY A O 1
ATOM 803 N N . ASP A 1 105 ? -5.063 6.284 -10.239 1.00 83.12 105 ASP A N 1
ATOM 804 C CA . ASP A 1 105 ? -4.491 6.893 -9.032 1.00 83.12 105 ASP A CA 1
ATOM 805 C C . ASP A 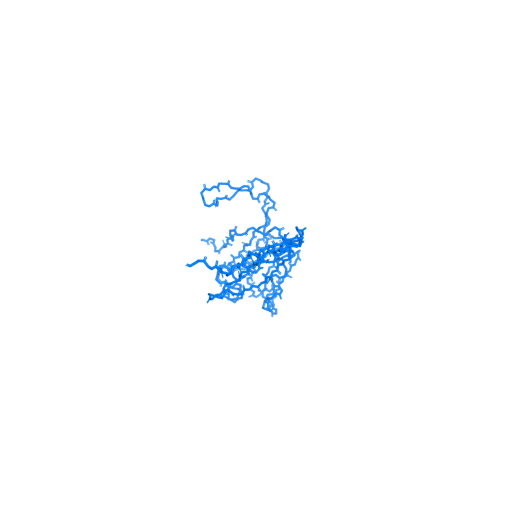1 105 ? -4.567 5.995 -7.785 1.00 83.12 105 ASP A C 1
ATOM 807 O O . ASP A 1 105 ? -4.882 6.447 -6.693 1.00 83.12 105 ASP A O 1
ATOM 811 N N . LEU A 1 106 ? -4.325 4.687 -7.959 1.00 87.25 106 LEU A N 1
ATOM 812 C CA . LEU A 1 106 ? -4.373 3.668 -6.896 1.00 87.25 106 LEU A CA 1
ATOM 813 C C . LEU A 1 106 ? -5.725 3.559 -6.166 1.00 87.25 106 LEU A C 1
ATOM 815 O O . LEU A 1 106 ? -5.801 2.916 -5.119 1.00 87.25 106 LEU A O 1
ATOM 819 N N . SER A 1 107 ? -6.790 4.177 -6.684 1.00 87.12 107 SER A N 1
ATOM 820 C CA . SER A 1 107 ? -8.074 4.346 -5.986 1.00 87.12 107 SER A CA 1
ATOM 821 C C . SER A 1 107 ? -8.693 3.042 -5.476 1.00 87.12 107 SER A C 1
ATOM 823 O O . SER A 1 107 ? -9.197 2.996 -4.354 1.00 87.12 107 SER A O 1
ATOM 825 N N . GLN A 1 108 ? -8.633 1.959 -6.255 1.00 88.19 108 GLN A N 1
ATOM 826 C CA . GLN A 1 108 ? -9.206 0.677 -5.834 1.00 88.19 108 GLN A CA 1
ATOM 827 C C . GLN A 1 108 ? -8.378 0.051 -4.710 1.00 88.19 108 GLN A C 1
ATOM 829 O O . GLN A 1 108 ? -8.925 -0.405 -3.703 1.00 88.19 108 GLN A O 1
ATOM 834 N N . LEU A 1 109 ? -7.050 0.072 -4.853 1.00 90.94 109 LEU A N 1
ATOM 835 C CA . LEU A 1 109 ? -6.136 -0.455 -3.845 1.00 90.94 109 LEU A CA 1
ATOM 836 C C . LEU A 1 109 ? -6.234 0.332 -2.528 1.00 90.94 109 LEU A C 1
ATOM 838 O O . LEU A 1 109 ? -6.307 -0.271 -1.457 1.00 90.94 109 LEU A O 1
ATOM 842 N N . THR A 1 110 ? -6.275 1.665 -2.584 1.00 91.56 110 THR A N 1
ATOM 843 C CA . THR A 1 110 ? -6.358 2.528 -1.393 1.00 91.56 110 THR A CA 1
ATOM 844 C C . THR A 1 110 ? -7.702 2.408 -0.680 1.00 91.56 110 THR A C 1
ATOM 846 O O . THR A 1 110 ? -7.742 2.408 0.555 1.00 91.56 110 THR A O 1
ATOM 849 N N . GLN A 1 111 ? -8.799 2.236 -1.423 1.00 89.62 111 GLN A N 1
ATOM 850 C CA . GLN A 1 111 ? -10.117 1.969 -0.852 1.00 89.62 111 GLN A CA 1
ATOM 851 C C . GLN A 1 111 ? -10.145 0.625 -0.111 1.00 89.62 111 GLN A C 1
ATOM 853 O O . GLN A 1 111 ? -10.590 0.568 1.038 1.00 89.62 111 GLN A O 1
ATOM 858 N N . ARG A 1 112 ? -9.620 -0.448 -0.722 1.00 91.69 112 ARG A N 1
ATOM 859 C CA . ARG A 1 112 ? -9.534 -1.772 -0.079 1.00 91.69 112 ARG A CA 1
ATOM 860 C C . ARG A 1 112 ? -8.594 -1.777 1.121 1.00 91.69 112 ARG A C 1
ATOM 862 O O . ARG A 1 112 ? -8.931 -2.344 2.158 1.00 91.69 112 ARG A O 1
ATOM 869 N N . TYR A 1 113 ? -7.463 -1.082 1.031 1.00 93.88 113 TYR A N 1
ATOM 870 C CA . TYR A 1 113 ? -6.573 -0.877 2.172 1.00 93.88 113 TYR A CA 1
ATOM 871 C C . TYR A 1 113 ? -7.309 -0.198 3.336 1.00 93.88 113 TYR A C 1
ATOM 873 O O . TYR A 1 113 ? -7.280 -0.694 4.463 1.00 93.88 113 TYR A O 1
ATOM 881 N N . SER A 1 114 ? -8.018 0.898 3.053 1.00 90.94 114 SER A N 1
ATOM 882 C CA . SER A 1 114 ? -8.755 1.670 4.058 1.00 90.94 114 SER A CA 1
ATOM 883 C C . SER A 1 114 ? -9.859 0.841 4.721 1.00 90.94 114 SER A C 1
ATOM 885 O O . SER A 1 114 ? -10.028 0.911 5.938 1.00 90.94 114 SER A O 1
ATOM 887 N N . TYR A 1 115 ? -10.559 -0.003 3.953 1.00 90.88 115 TYR A N 1
ATOM 888 C CA . TYR A 1 115 ? -11.507 -0.985 4.485 1.00 90.88 115 TYR A CA 1
ATOM 889 C C . TYR A 1 115 ? -10.842 -1.921 5.503 1.00 90.88 115 TYR A C 1
ATOM 891 O O . TYR A 1 115 ? -11.307 -2.018 6.640 1.00 90.88 115 TYR A O 1
ATOM 899 N N . HIS A 1 116 ? -9.735 -2.577 5.135 1.00 93.38 116 HIS A N 1
ATOM 900 C CA . HIS A 1 116 ? -9.065 -3.547 6.011 1.00 93.38 116 HIS A CA 1
ATOM 901 C C . HIS A 1 116 ? -8.446 -2.893 7.243 1.00 93.38 116 HIS A C 1
ATOM 903 O O . HIS A 1 116 ? -8.533 -3.446 8.340 1.00 93.38 116 HIS A O 1
ATOM 909 N N . ALA A 1 117 ? -7.870 -1.701 7.088 1.00 92.44 117 ALA A N 1
ATOM 910 C CA . ALA A 1 117 ? -7.313 -0.938 8.197 1.00 92.44 117 ALA A CA 1
ATOM 911 C C . ALA A 1 117 ? -8.410 -0.561 9.208 1.00 92.44 117 ALA A C 1
ATOM 913 O O . ALA A 1 117 ? -8.273 -0.832 10.405 1.00 92.44 117 ALA A O 1
ATOM 914 N N . LEU A 1 118 ? -9.542 -0.021 8.737 1.00 89.94 118 LEU A N 1
ATOM 915 C CA . LEU A 1 118 ? -10.687 0.308 9.593 1.00 89.94 118 LEU A CA 1
ATOM 916 C C . LEU A 1 118 ? -11.302 -0.938 10.230 1.00 89.94 118 LEU A C 1
ATOM 918 O O . LEU A 1 118 ? -11.619 -0.923 11.419 1.00 89.94 118 LEU A O 1
ATOM 922 N N . TYR A 1 119 ? -11.426 -2.030 9.476 1.00 90.00 119 TYR A N 1
ATOM 923 C CA . TYR A 1 119 ? -11.916 -3.304 9.988 1.00 90.00 119 TYR A CA 1
ATOM 924 C C . TYR A 1 119 ? -11.028 -3.828 11.127 1.00 90.00 119 TYR A C 1
ATOM 926 O O . TYR A 1 119 ? -11.537 -4.194 12.189 1.00 90.00 119 TYR A O 1
ATOM 934 N N . ASN A 1 120 ? -9.702 -3.813 10.950 1.00 90.44 120 ASN A N 1
ATOM 935 C CA . ASN A 1 120 ? -8.742 -4.236 11.970 1.00 90.44 120 ASN A CA 1
ATOM 936 C C . ASN A 1 120 ? -8.839 -3.361 13.233 1.00 90.44 120 ASN A C 1
ATOM 938 O O . ASN A 1 120 ? -8.868 -3.891 14.346 1.00 90.44 120 ASN A O 1
ATOM 942 N N . VAL A 1 121 ? -8.920 -2.033 13.079 1.00 89.50 121 VAL A N 1
ATOM 943 C CA . VAL A 1 121 ? -9.075 -1.092 14.204 1.00 89.50 121 VAL A CA 1
ATOM 944 C C . VAL A 1 121 ? -10.394 -1.329 14.943 1.00 89.50 121 VAL A C 1
ATOM 946 O O . VAL A 1 121 ? -10.400 -1.463 16.167 1.00 89.50 121 VAL A O 1
ATOM 949 N N . ALA A 1 122 ? -11.504 -1.454 14.218 1.00 87.75 122 ALA A N 1
ATOM 950 C CA . ALA A 1 122 ? -12.825 -1.678 14.794 1.00 87.75 122 ALA A CA 1
ATOM 951 C C . ALA A 1 122 ? -12.912 -3.010 15.551 1.00 87.75 122 ALA A C 1
ATOM 953 O O . ALA A 1 122 ? -13.414 -3.056 16.676 1.00 87.75 122 ALA A O 1
ATOM 954 N N . ARG A 1 123 ? -12.356 -4.087 14.982 1.00 86.31 123 ARG A N 1
ATOM 955 C CA . ARG A 1 123 ? -12.267 -5.396 15.644 1.00 86.31 123 ARG A CA 1
ATOM 956 C C . ARG A 1 123 ? -11.450 -5.333 16.932 1.00 86.31 123 ARG A C 1
ATOM 958 O O . ARG A 1 123 ? -11.902 -5.858 17.946 1.00 86.31 123 ARG A O 1
ATOM 965 N N . LYS A 1 124 ? -10.295 -4.655 16.922 1.00 87.88 124 LYS A N 1
ATOM 966 C CA . LYS A 1 124 ? -9.464 -4.444 18.125 1.00 87.88 124 LYS A CA 1
ATOM 967 C C . LYS A 1 124 ? -10.212 -3.682 19.223 1.00 87.88 124 LYS A C 1
ATOM 969 O O . LYS A 1 124 ? -9.982 -3.928 20.400 1.00 87.88 124 LYS A O 1
ATOM 974 N N . GLN A 1 125 ? -11.128 -2.794 18.845 1.00 88.12 125 GLN A N 1
ATOM 975 C CA . GLN A 1 125 ? -11.967 -2.027 19.770 1.00 88.12 125 GLN A CA 1
ATOM 976 C C . GLN A 1 125 ? -13.271 -2.749 20.179 1.00 88.12 125 GLN A C 1
ATOM 978 O O . GLN A 1 125 ? -14.090 -2.176 20.898 1.00 88.12 125 GLN A O 1
ATOM 983 N N . GLY A 1 126 ? -13.482 -3.998 19.746 1.00 87.56 126 GLY A N 1
ATOM 984 C CA . GLY A 1 126 ? -14.653 -4.802 20.116 1.00 87.56 126 GLY A CA 1
ATOM 985 C C . GLY A 1 126 ? -15.932 -4.477 19.336 1.00 87.56 126 GLY A C 1
ATOM 986 O O . GLY A 1 126 ? -17.028 -4.849 19.763 1.00 87.56 126 GLY A O 1
ATOM 987 N N . TYR A 1 127 ? -15.826 -3.789 18.197 1.00 87.56 127 TYR A N 1
ATOM 988 C CA . TYR A 1 127 ? -16.961 -3.588 17.300 1.00 87.56 127 TYR A CA 1
ATOM 989 C C . TYR A 1 127 ? -17.181 -4.814 16.408 1.00 87.56 127 TYR A C 1
ATOM 991 O O . TYR A 1 127 ? -16.248 -5.445 15.908 1.00 87.56 127 TYR A O 1
ATOM 999 N N . THR A 1 128 ? -18.453 -5.117 16.168 1.00 84.94 128 THR A N 1
ATOM 1000 C CA . THR A 1 128 ? -18.894 -5.955 15.054 1.00 84.94 128 THR A CA 1
ATOM 1001 C C . THR A 1 128 ? -18.996 -5.074 13.819 1.00 84.94 128 THR A C 1
ATOM 1003 O O . THR A 1 128 ? -19.647 -4.030 13.861 1.00 84.94 128 THR A O 1
ATOM 1006 N N . VAL A 1 129 ? -18.358 -5.495 12.731 1.00 83.81 129 VAL A N 1
ATOM 1007 C CA . VAL A 1 129 ? -18.371 -4.777 11.455 1.00 83.81 129 VAL A CA 1
ATOM 1008 C C . VAL A 1 129 ? -19.303 -5.513 10.499 1.00 83.81 129 VAL A C 1
ATOM 1010 O O . VAL A 1 129 ? -19.154 -6.722 10.317 1.00 83.81 129 VAL A O 1
ATOM 1013 N N . LYS A 1 130 ? -20.265 -4.801 9.912 1.00 84.88 130 LYS A N 1
ATOM 1014 C CA . LYS A 1 130 ? -21.078 -5.284 8.790 1.00 84.88 130 LYS A CA 1
ATOM 1015 C C . LYS A 1 130 ? -20.741 -4.475 7.545 1.00 84.88 130 LYS A C 1
ATOM 1017 O O . LYS A 1 130 ? -20.672 -3.250 7.611 1.00 84.88 130 LYS A O 1
ATOM 1022 N N . GLU A 1 131 ? -20.547 -5.176 6.438 1.00 83.88 131 GLU A N 1
ATOM 1023 C CA . GLU A 1 131 ? -20.326 -4.588 5.120 1.00 83.88 131 GLU A CA 1
ATOM 1024 C C . GLU A 1 131 ? -21.648 -4.522 4.353 1.00 83.88 131 GLU A C 1
ATOM 1026 O O . GLU A 1 131 ? -22.423 -5.481 4.352 1.00 83.88 131 GLU A O 1
ATOM 1031 N N . SER A 1 132 ? -21.902 -3.390 3.705 1.00 82.75 132 SER A N 1
ATOM 1032 C CA . SER A 1 132 ? -22.996 -3.219 2.751 1.00 82.75 132 SER A CA 1
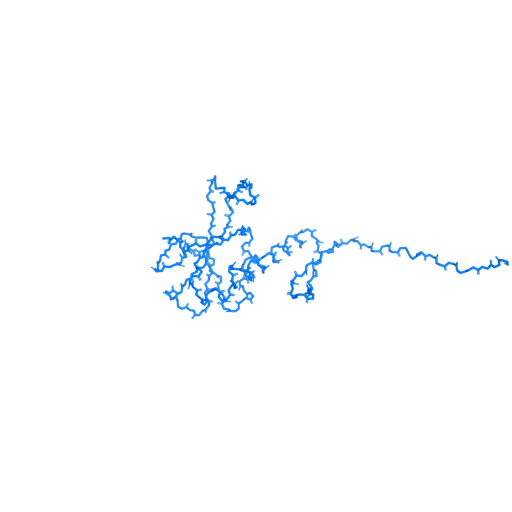ATOM 1033 C C . SER A 1 132 ? -22.535 -2.355 1.584 1.00 82.75 132 SER A C 1
ATOM 1035 O O . SER A 1 132 ? -21.768 -1.415 1.778 1.00 82.75 132 SER A O 1
ATOM 1037 N N . LEU A 1 133 ? -23.027 -2.639 0.383 1.00 80.38 133 LEU A N 1
ATOM 1038 C CA . LEU A 1 133 ? -22.876 -1.739 -0.759 1.00 80.38 133 LEU A CA 1
ATOM 1039 C C . LEU A 1 133 ? -24.020 -0.726 -0.734 1.00 80.38 133 LEU A C 1
ATOM 1041 O O . LEU A 1 133 ? -25.164 -1.106 -0.486 1.00 80.38 133 LEU A O 1
ATOM 1045 N N . ASN A 1 134 ? -23.720 0.549 -0.971 1.00 78.12 134 ASN A N 1
ATOM 1046 C CA . ASN A 1 134 ? -24.767 1.544 -1.190 1.00 78.12 134 ASN A CA 1
ATOM 1047 C C . ASN A 1 134 ? -25.276 1.509 -2.641 1.00 78.12 134 ASN A C 1
ATOM 1049 O O . ASN A 1 134 ? -24.701 0.841 -3.502 1.00 78.12 134 ASN A O 1
ATOM 1053 N N . ASP A 1 135 ? -26.321 2.285 -2.930 1.00 74.25 135 ASP A N 1
ATOM 1054 C CA . ASP A 1 135 ? -26.939 2.375 -4.265 1.00 74.25 135 ASP A CA 1
ATOM 1055 C C . ASP A 1 135 ? -25.977 2.866 -5.367 1.00 74.25 135 ASP A C 1
ATOM 1057 O O . ASP A 1 135 ? -26.281 2.769 -6.554 1.00 74.25 135 ASP A O 1
ATOM 1061 N N . LYS A 1 136 ? -24.805 3.393 -4.987 1.00 72.38 136 LYS A N 1
ATOM 1062 C CA . LYS A 1 136 ? -23.740 3.856 -5.886 1.00 72.38 136 LYS A CA 1
ATOM 1063 C C . LYS A 1 136 ? -22.603 2.839 -6.046 1.00 72.38 136 LYS A C 1
ATOM 1065 O O . LYS A 1 136 ? -21.630 3.130 -6.735 1.00 72.38 136 LYS A O 1
ATOM 1070 N N . GLY A 1 137 ? -22.706 1.662 -5.424 1.00 67.56 137 GLY A N 1
ATOM 1071 C CA . GLY A 1 137 ? -21.669 0.627 -5.444 1.00 67.56 137 GLY A CA 1
ATOM 1072 C C . GLY A 1 137 ? -20.471 0.916 -4.533 1.00 67.56 137 GLY A C 1
ATOM 1073 O O . GLY A 1 137 ? -19.455 0.229 -4.622 1.00 67.56 137 GLY A O 1
ATOM 1074 N N . GLU A 1 138 ? -20.564 1.911 -3.651 1.00 73.38 138 GLU A N 1
ATOM 1075 C CA . GLU A 1 138 ? -19.525 2.225 -2.673 1.00 73.38 138 GLU A CA 1
ATOM 1076 C C . GLU A 1 138 ? -19.668 1.322 -1.443 1.00 73.38 138 GLU A C 1
ATOM 1078 O O . GLU A 1 138 ? -20.774 1.038 -0.969 1.00 73.38 138 GLU A O 1
ATOM 1083 N N . VAL A 1 139 ? -18.532 0.897 -0.893 1.00 75.38 139 VAL A N 1
ATOM 1084 C CA . VAL A 1 139 ? -18.488 0.076 0.319 1.00 75.38 139 VAL A CA 1
ATOM 1085 C C . VAL A 1 139 ? -18.807 0.939 1.542 1.00 75.38 139 VAL A C 1
ATOM 1087 O O . VAL A 1 139 ? -18.080 1.883 1.851 1.00 75.38 139 VAL A O 1
ATOM 1090 N N . GLN A 1 140 ? -19.872 0.593 2.265 1.00 78.88 140 GLN A N 1
ATOM 1091 C CA . GLN A 1 140 ? -20.224 1.166 3.562 1.00 78.88 140 GLN A CA 1
ATOM 1092 C C . GLN A 1 140 ? -19.942 0.173 4.691 1.00 78.88 140 GLN A C 1
ATOM 1094 O O . GLN A 1 140 ? -20.254 -1.017 4.605 1.00 78.88 140 GLN A O 1
ATOM 1099 N N . LEU A 1 141 ? -19.365 0.693 5.775 1.00 79.81 141 LEU A N 1
ATOM 1100 C CA . LEU A 1 141 ? -19.075 -0.058 6.990 1.00 79.81 141 LEU A CA 1
ATOM 1101 C C . LEU A 1 141 ? -20.001 0.396 8.116 1.00 79.81 141 LEU A C 1
ATOM 1103 O O . LEU A 1 141 ? -19.953 1.550 8.542 1.00 79.81 141 LEU A O 1
ATOM 1107 N N . ALA A 1 142 ? -20.816 -0.525 8.626 1.00 81.44 142 ALA A N 1
ATOM 1108 C CA . ALA A 1 142 ? -21.614 -0.313 9.826 1.00 81.44 142 ALA A CA 1
ATOM 1109 C C . ALA A 1 142 ? -20.920 -0.953 11.036 1.00 81.44 142 ALA A C 1
ATOM 1111 O O . ALA A 1 142 ? -20.639 -2.155 11.047 1.00 81.44 142 ALA A O 1
ATOM 1112 N N . PHE A 1 143 ? -20.670 -0.149 12.072 1.00 84.12 143 PHE A N 1
ATOM 1113 C CA . PHE A 1 143 ? -20.012 -0.577 13.305 1.00 84.12 143 PHE A CA 1
ATOM 1114 C C . PHE A 1 143 ? -21.034 -0.685 14.439 1.00 84.12 143 PHE A C 1
ATOM 1116 O O . PHE A 1 143 ? -21.682 0.297 14.794 1.00 84.12 143 PHE A O 1
ATOM 1123 N N . ALA A 1 144 ? -21.163 -1.867 15.040 1.00 80.81 144 ALA A N 1
ATOM 1124 C CA . ALA A 1 144 ? -22.020 -2.098 16.202 1.00 80.81 144 ALA A CA 1
ATOM 1125 C C . ALA A 1 144 ? -21.176 -2.564 17.391 1.00 80.81 144 ALA A C 1
ATOM 1127 O O . ALA A 1 144 ? -20.447 -3.551 17.295 1.00 80.81 144 ALA A O 1
ATOM 1128 N N . LYS A 1 145 ? -21.257 -1.868 18.528 1.00 78.50 145 LYS A N 1
ATOM 1129 C CA . LYS A 1 145 ? -20.546 -2.276 19.745 1.00 78.50 145 LYS A CA 1
ATOM 1130 C C . LYS A 1 145 ? -21.261 -3.477 20.364 1.00 78.50 145 LYS A C 1
ATOM 1132 O O . LYS A 1 145 ? -22.458 -3.396 20.644 1.00 78.50 145 LYS A O 1
ATOM 1137 N N . ALA A 1 146 ? -20.543 -4.577 20.589 1.00 62.12 146 ALA A N 1
ATOM 1138 C CA . ALA A 1 146 ? -21.089 -5.714 21.325 1.00 62.12 146 ALA A CA 1
ATOM 1139 C C . ALA A 1 146 ? -21.447 -5.245 22.750 1.00 62.12 146 ALA A C 1
ATOM 1141 O O . ALA A 1 146 ? -20.560 -4.929 23.538 1.00 62.12 146 ALA A O 1
ATOM 1142 N N . GLY A 1 147 ? -22.744 -5.100 23.043 1.00 53.75 147 GLY A N 1
ATOM 1143 C CA . GLY A 1 147 ? -23.243 -4.622 24.340 1.00 53.75 147 GLY A CA 1
ATOM 1144 C C . GLY A 1 147 ? -24.337 -3.550 24.292 1.00 53.75 147 GLY A C 1
ATOM 1145 O O . GLY A 1 147 ? -24.925 -3.262 25.330 1.00 53.75 147 GLY A O 1
ATOM 1146 N N . ALA A 1 148 ? -24.679 -2.990 23.127 1.00 49.28 148 ALA A N 1
ATOM 1147 C CA . ALA A 1 148 ? -25.900 -2.191 23.000 1.00 49.28 148 ALA A CA 1
ATOM 1148 C C . ALA A 1 148 ? -27.120 -3.126 22.921 1.00 49.28 148 ALA A C 1
ATOM 1150 O O . ALA A 1 148 ? -27.645 -3.408 21.846 1.00 49.28 148 ALA A O 1
ATOM 1151 N N . VAL A 1 149 ? -27.546 -3.650 24.075 1.00 45.50 149 VAL A N 1
ATOM 1152 C CA . VAL A 1 149 ? -28.887 -4.217 24.239 1.00 45.50 149 VAL A CA 1
ATOM 1153 C C . VAL A 1 149 ? -29.861 -3.112 23.850 1.00 45.50 149 VAL A C 1
ATOM 1155 O O . VAL A 1 149 ? -29.971 -2.099 24.540 1.00 45.50 149 VAL A O 1
ATOM 1158 N N . ALA A 1 150 ? -30.534 -3.283 22.715 1.00 47.66 150 ALA A N 1
ATOM 1159 C CA . ALA A 1 150 ? -31.641 -2.437 22.309 1.00 47.66 150 ALA A CA 1
ATOM 1160 C C . ALA A 1 150 ? -32.799 -2.654 23.294 1.00 47.66 150 ALA A C 1
ATOM 1162 O O . ALA A 1 150 ? -33.719 -3.428 23.048 1.00 47.66 150 ALA A O 1
ATOM 1163 N N . GLY A 1 151 ? -32.743 -1.974 24.438 1.00 42.06 151 GLY A N 1
ATOM 1164 C CA . GLY A 1 151 ? -33.882 -1.740 25.315 1.00 42.06 151 GLY A CA 1
ATOM 1165 C C . GLY A 1 151 ? -34.842 -0.759 24.648 1.00 42.06 151 GLY A C 1
ATOM 1166 O O . GLY A 1 151 ? -35.013 0.364 25.112 1.00 42.06 151 GLY A O 1
ATOM 1167 N N . GLY A 1 152 ? -35.440 -1.167 23.529 1.00 37.22 152 GLY A N 1
ATOM 1168 C CA . GLY A 1 152 ? -36.556 -0.466 22.915 1.00 37.22 152 GLY A CA 1
ATOM 1169 C C . GLY A 1 152 ? -37.798 -0.698 23.763 1.00 37.22 152 GLY A C 1
ATOM 1170 O O . GLY A 1 152 ? -38.526 -1.664 23.554 1.00 37.22 152 GLY A O 1
ATOM 1171 N N . ARG A 1 153 ? -38.022 0.171 24.753 1.00 40.53 153 ARG A N 1
ATOM 1172 C CA . ARG A 1 153 ? -39.316 0.300 25.425 1.00 40.53 153 ARG A CA 1
ATOM 1173 C C . ARG A 1 153 ? -40.383 0.548 24.356 1.00 40.53 153 ARG A C 1
ATOM 1175 O O . ARG A 1 153 ? -40.449 1.631 23.786 1.00 40.53 153 ARG A O 1
ATOM 1182 N N . SER A 1 154 ? -41.206 -0.468 24.112 1.00 41.41 154 SER A N 1
ATOM 1183 C CA . SER A 1 154 ? -42.491 -0.354 23.429 1.00 41.41 154 SER A CA 1
ATOM 1184 C C . SER A 1 154 ? -43.338 0.679 24.171 1.00 41.41 154 SER A C 1
ATOM 1186 O O . SER A 1 154 ? -43.854 0.403 25.255 1.00 41.41 154 SER A O 1
ATOM 1188 N N . SER A 1 155 ? -43.452 1.883 23.614 1.00 40.22 155 SER A N 1
ATOM 1189 C CA . SER A 1 155 ? -44.426 2.876 24.049 1.00 40.22 155 SER A CA 1
ATOM 1190 C C . SER A 1 155 ? -45.827 2.314 23.825 1.00 40.22 155 SER A C 1
ATOM 1192 O O . SER A 1 155 ? -46.233 2.033 22.700 1.00 40.22 155 SER A O 1
ATOM 1194 N N . SER A 1 156 ? -46.540 2.135 24.929 1.00 41.28 156 SER A N 1
ATOM 1195 C CA . SER A 1 156 ? -47.955 1.806 25.011 1.00 41.28 156 SER A CA 1
ATOM 1196 C C . SER A 1 156 ? -48.807 2.771 24.181 1.00 41.28 156 SER A C 1
ATOM 1198 O O . SER A 1 156 ? -48.934 3.942 24.537 1.00 41.28 156 SER A O 1
ATOM 1200 N N . ALA A 1 157 ? -49.445 2.266 23.126 1.00 39.44 157 ALA A N 1
ATOM 1201 C CA . ALA A 1 157 ? -50.663 2.857 22.588 1.00 39.44 157 ALA A CA 1
ATOM 1202 C C . ALA A 1 157 ? -51.849 2.221 23.330 1.00 39.44 157 ALA A C 1
ATOM 1204 O O . ALA A 1 157 ? -52.261 1.107 23.018 1.00 39.44 157 ALA A O 1
ATOM 1205 N N . TRP A 1 158 ? -52.353 2.900 24.362 1.00 36.47 158 TRP A N 1
ATOM 1206 C CA . TRP A 1 158 ? -53.680 2.617 24.909 1.00 36.47 158 TRP A CA 1
ATOM 1207 C C . TRP A 1 158 ? -54.695 3.400 24.079 1.00 36.47 158 TRP A C 1
ATOM 1209 O O . TRP A 1 158 ? -54.770 4.626 24.147 1.00 36.47 158 TRP A O 1
ATOM 1219 N N . SER A 1 159 ? -55.426 2.670 23.241 1.00 42.34 159 SER A N 1
ATOM 1220 C CA . SER A 1 159 ? -56.632 3.129 22.559 1.00 42.34 159 SER A CA 1
ATOM 1221 C C . SER A 1 159 ? -57.730 3.444 23.578 1.00 42.34 159 SER A C 1
ATOM 1223 O O . SER A 1 159 ? -57.892 2.728 24.565 1.00 42.34 159 SER A O 1
ATOM 1225 N N . GLY A 1 160 ? -58.448 4.536 23.324 1.00 38.81 160 GLY A N 1
ATOM 1226 C CA . GLY A 1 160 ? -59.304 5.227 24.277 1.00 38.81 160 GLY A CA 1
ATOM 1227 C C . GLY A 1 160 ? -60.605 4.542 24.691 1.00 38.81 160 GLY A C 1
ATOM 1228 O O . GLY A 1 160 ? -61.042 3.527 24.150 1.00 38.81 160 GLY A O 1
ATOM 1229 N N . THR A 1 161 ? -61.256 5.176 25.664 1.00 43.22 161 THR A N 1
ATOM 1230 C CA . THR A 1 161 ? -62.664 4.964 26.003 1.00 43.22 161 THR A CA 1
ATOM 1231 C C . THR A 1 161 ? -63.255 6.271 26.540 1.00 43.22 161 THR A C 1
ATOM 1233 O O . THR A 1 161 ? -62.669 6.864 27.446 1.00 43.22 161 THR A O 1
ATOM 1236 N N . SER A 1 162 ? -64.441 6.629 26.018 1.00 38.75 162 SER A N 1
ATOM 1237 C CA . SER A 1 162 ? -65.466 7.575 26.530 1.00 38.75 162 SER A CA 1
ATOM 1238 C C . SER A 1 162 ? -65.070 9.061 26.637 1.00 38.75 162 SER A C 1
ATOM 1240 O O . SER A 1 162 ? -63.974 9.382 27.080 1.00 38.75 162 SER A O 1
ATOM 1242 N N . TRP A 1 163 ? -65.902 10.034 26.249 1.00 44.34 163 TRP A N 1
ATOM 1243 C CA . TRP A 1 163 ? -67.365 10.156 26.371 1.00 44.34 163 TRP A CA 1
ATOM 1244 C C . TRP A 1 163 ? -68.038 10.667 25.095 1.00 44.34 163 TRP A C 1
ATOM 1246 O O . TRP A 1 163 ? -67.395 11.461 24.373 1.00 44.34 163 TRP A O 1
#